Protein AF-A0A1F5X4P3-F1 (afdb_monomer_lite)

Sequence (65 aa):
MKFGETVKTKTVIRSQKTGTLLPKEGTFVRVTESLGRQLILVNFGSAGDEYIFPEEIVPAEIKAA

Foldseek 3Di:
DDFFDKWFFPDFDQAPVPRHTADRIFTWHDWDDDPNFIWTWTQRDPVGIDTDHPVRTDPDPPPDD

Structure (mmCIF, N/CA/C/O backbone):
data_AF-A0A1F5X4P3-F1
#
_entry.id   AF-A0A1F5X4P3-F1
#
loop_
_atom_site.group_PDB
_atom_site.id
_atom_site.type_symbol
_atom_site.label_atom_id
_atom_site.label_alt_id
_atom_site.label_comp_id
_atom_site.label_asym_id
_atom_site.label_entity_id
_atom_site.label_seq_id
_atom_site.pdbx_PDB_ins_code
_atom_site.Cartn_x
_atom_site.Cartn_y
_atom_site.Cartn_z
_atom_site.occupancy
_atom_site.B_iso_or_equiv
_atom_site.auth_seq_id
_atom_site.auth_comp_id
_atom_site.auth_asym_id
_atom_site.auth_atom_id
_atom_site.pdbx_PDB_model_num
ATOM 1 N N . MET A 1 1 ? -10.514 5.162 0.029 1.00 83.31 1 MET A N 1
ATOM 2 C CA . MET A 1 1 ? -9.853 4.301 -0.967 1.00 83.31 1 MET A CA 1
ATOM 3 C C . MET A 1 1 ? -10.799 3.183 -1.359 1.00 83.31 1 MET A C 1
ATOM 5 O O . MET A 1 1 ? -11.439 2.613 -0.477 1.00 83.31 1 MET A O 1
ATOM 9 N N . LYS A 1 2 ? -10.922 2.904 -2.655 1.00 90.62 2 LYS A N 1
ATOM 10 C CA . LYS A 1 2 ? -11.699 1.792 -3.223 1.00 90.62 2 LYS A CA 1
ATOM 11 C C . LYS A 1 2 ? -10.757 0.768 -3.856 1.00 90.62 2 LYS A C 1
ATOM 13 O O . LYS A 1 2 ? -9.704 1.146 -4.358 1.00 90.62 2 LYS A O 1
ATOM 18 N N . PHE A 1 3 ? -11.138 -0.513 -3.846 1.00 94.06 3 PHE A N 1
ATOM 19 C CA . PHE A 1 3 ? -10.401 -1.570 -4.558 1.00 94.06 3 PHE A CA 1
ATOM 20 C C . PHE A 1 3 ? -10.116 -1.143 -6.005 1.00 94.06 3 PHE A C 1
ATOM 22 O O . PHE A 1 3 ? -11.032 -0.704 -6.700 1.00 94.06 3 PHE A O 1
ATOM 29 N N . GLY A 1 4 ? -8.862 -1.265 -6.444 1.00 94.25 4 GLY A N 1
ATOM 30 C CA . GLY A 1 4 ? -8.439 -0.891 -7.794 1.00 94.25 4 GLY A CA 1
ATOM 31 C C . GLY A 1 4 ? -8.079 0.589 -7.980 1.00 94.25 4 GLY A C 1
ATOM 32 O O . GLY A 1 4 ? -7.626 0.961 -9.057 1.00 94.25 4 GLY A O 1
ATOM 33 N N . GLU A 1 5 ? -8.253 1.439 -6.965 1.00 94.81 5 GLU A N 1
ATOM 34 C CA . GLU A 1 5 ? -7.884 2.858 -7.032 1.00 94.81 5 GLU A CA 1
ATOM 35 C C . GLU A 1 5 ? -6.359 3.042 -7.035 1.00 94.81 5 GLU A C 1
ATOM 37 O O . GLU A 1 5 ? -5.641 2.357 -6.303 1.00 94.81 5 GLU A O 1
ATOM 42 N N . THR A 1 6 ? -5.853 3.985 -7.833 1.00 95.44 6 THR A N 1
ATOM 43 C CA . THR A 1 6 ? -4.432 4.348 -7.812 1.00 95.44 6 THR A CA 1
ATOM 44 C C . THR A 1 6 ? -4.082 5.072 -6.516 1.00 95.44 6 THR A C 1
ATOM 46 O O . THR A 1 6 ? -4.735 6.033 -6.116 1.00 95.44 6 THR A O 1
ATOM 49 N N . VAL A 1 7 ? -3.002 4.635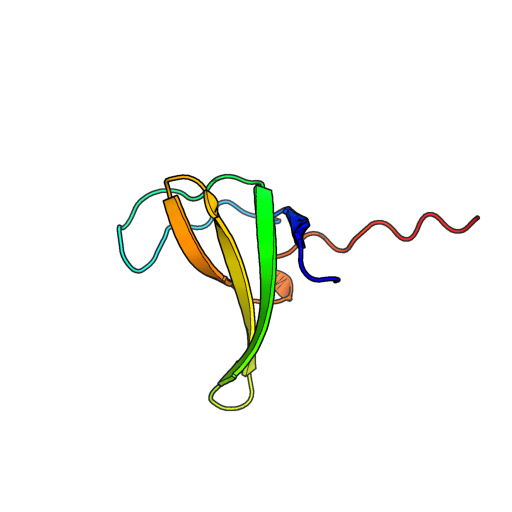 -5.882 1.00 94.44 7 VAL A N 1
ATOM 50 C CA . VAL A 1 7 ? -2.438 5.190 -4.656 1.00 94.44 7 VAL A CA 1
ATOM 51 C C . VAL A 1 7 ? -1.064 5.749 -4.965 1.00 94.44 7 VAL A C 1
ATOM 53 O O . VAL A 1 7 ? -0.255 5.080 -5.602 1.00 94.44 7 VAL A O 1
ATOM 56 N N . LYS A 1 8 ? -0.775 6.949 -4.461 1.00 95.56 8 LYS A N 1
ATOM 57 C CA . LYS A 1 8 ? 0.540 7.579 -4.577 1.00 95.56 8 LYS A CA 1
ATOM 58 C C . LYS A 1 8 ? 1.233 7.644 -3.225 1.00 95.56 8 LYS A C 1
ATOM 60 O O . LYS A 1 8 ? 0.620 8.035 -2.234 1.00 95.56 8 LYS A O 1
ATOM 65 N N . THR A 1 9 ? 2.517 7.311 -3.183 1.00 94.69 9 THR A N 1
ATOM 66 C CA . THR A 1 9 ? 3.325 7.358 -1.960 1.00 94.69 9 THR A CA 1
ATOM 67 C C . THR A 1 9 ? 3.980 8.732 -1.775 1.00 94.69 9 THR A C 1
ATOM 69 O O . THR A 1 9 ? 4.495 9.349 -2.719 1.00 94.69 9 THR A O 1
ATOM 72 N N . LYS A 1 10 ? 3.985 9.242 -0.537 1.00 94.88 10 LYS A N 1
ATOM 73 C CA . LYS A 1 10 ? 4.611 10.527 -0.173 1.00 94.88 10 LYS A CA 1
ATOM 74 C C . LYS A 1 10 ? 6.122 10.479 -0.379 1.00 94.88 10 LYS A C 1
ATOM 76 O O . LYS A 1 10 ? 6.706 11.382 -0.975 1.00 94.88 10 LYS A O 1
ATOM 81 N N . THR A 1 11 ? 6.757 9.391 0.041 1.00 92.06 11 THR A N 1
ATOM 82 C CA . THR A 1 11 ? 8.212 9.174 -0.006 1.00 92.06 11 THR A CA 1
ATOM 83 C C . THR A 1 11 ? 8.558 8.008 -0.930 1.00 92.06 11 THR A C 1
ATOM 85 O O . THR A 1 11 ? 7.673 7.410 -1.535 1.00 92.06 11 THR A O 1
ATOM 88 N N . VAL A 1 12 ? 9.847 7.761 -1.164 1.00 92.00 12 VAL A N 1
ATOM 89 C CA . VAL A 1 12 ? 10.285 6.523 -1.821 1.00 92.00 12 VAL A CA 1
ATOM 90 C C . VAL A 1 12 ? 10.309 5.431 -0.758 1.00 92.00 12 VAL A C 1
ATOM 92 O O . VAL A 1 12 ? 10.937 5.615 0.282 1.00 92.00 12 VAL A O 1
ATOM 95 N N . ILE A 1 13 ? 9.646 4.309 -1.027 1.00 93.00 13 ILE A N 1
ATOM 96 C CA . ILE A 1 13 ? 9.594 3.161 -0.120 1.00 93.00 13 ILE A CA 1
ATOM 97 C C . ILE A 1 13 ? 10.490 2.065 -0.690 1.00 93.00 13 ILE A C 1
ATOM 99 O O . ILE A 1 13 ? 10.476 1.797 -1.892 1.00 93.00 13 ILE A O 1
ATOM 103 N N . ARG A 1 14 ? 11.291 1.432 0.166 1.00 94.19 14 ARG A N 1
ATOM 104 C CA . ARG A 1 14 ? 12.053 0.233 -0.188 1.00 94.19 14 ARG A CA 1
ATOM 105 C C . ARG A 1 14 ? 11.259 -0.989 0.260 1.00 94.19 14 ARG A C 1
ATOM 107 O O . ARG A 1 14 ? 10.888 -1.058 1.428 1.00 94.19 14 ARG A O 1
ATOM 114 N N . SER A 1 15 ? 11.026 -1.943 -0.639 1.00 91.62 15 SER A N 1
ATOM 115 C CA . SER A 1 15 ? 10.361 -3.196 -0.279 1.00 91.62 15 SER A CA 1
ATOM 116 C C . SER A 1 15 ? 11.154 -3.920 0.803 1.00 91.62 15 SER A C 1
ATOM 118 O O . SER A 1 15 ? 12.369 -4.100 0.674 1.00 91.62 15 SER A O 1
ATOM 120 N N . GLN A 1 16 ? 10.459 -4.381 1.840 1.00 87.88 16 GLN A N 1
ATOM 121 C CA . GLN A 1 16 ? 11.078 -5.180 2.897 1.00 87.88 16 GLN A CA 1
ATOM 122 C C . GLN A 1 16 ? 11.374 -6.611 2.432 1.00 87.88 16 GLN A C 1
ATOM 124 O O . GLN A 1 16 ? 12.254 -7.264 2.985 1.00 87.88 16 GLN A O 1
ATOM 129 N N . LYS A 1 17 ? 10.672 -7.090 1.396 1.00 88.50 17 LYS A N 1
ATOM 130 C CA . LYS A 1 17 ? 10.831 -8.446 0.853 1.00 88.50 17 LYS A CA 1
ATOM 131 C C . LYS A 1 17 ? 12.001 -8.549 -0.118 1.00 88.50 17 LYS A C 1
ATOM 133 O O . LYS A 1 17 ? 12.775 -9.495 -0.046 1.00 88.50 17 LYS A O 1
ATOM 138 N N . THR A 1 18 ? 12.112 -7.599 -1.046 1.00 89.12 18 THR A N 1
ATOM 139 C CA . THR A 1 18 ? 13.076 -7.677 -2.161 1.00 89.12 18 THR A CA 1
ATOM 140 C C . THR A 1 18 ? 14.206 -6.659 -2.059 1.00 89.12 18 THR A C 1
ATOM 142 O O . THR A 1 18 ? 15.154 -6.714 -2.837 1.00 89.12 18 THR A O 1
ATOM 145 N N . GLY A 1 19 ? 14.098 -5.678 -1.158 1.00 91.81 19 GLY A N 1
ATOM 146 C CA . GLY A 1 19 ? 15.046 -4.570 -1.057 1.00 91.81 19 GLY A CA 1
ATOM 147 C C . GLY A 1 19 ? 14.998 -3.589 -2.233 1.00 91.81 19 GLY A C 1
ATOM 148 O O . GLY A 1 19 ? 15.778 -2.635 -2.246 1.00 91.81 19 GLY A O 1
ATOM 149 N N . THR A 1 20 ? 14.106 -3.780 -3.208 1.00 92.44 20 THR A N 1
ATOM 150 C CA . THR A 1 20 ? 13.973 -2.904 -4.384 1.00 92.44 20 THR A CA 1
ATOM 151 C C . THR A 1 20 ? 13.190 -1.640 -4.031 1.00 92.44 20 THR A C 1
ATOM 153 O O . THR A 1 20 ? 12.341 -1.653 -3.138 1.00 92.44 20 THR A O 1
ATOM 156 N N . LEU A 1 21 ? 13.484 -0.528 -4.708 1.00 94.81 21 LEU A N 1
ATOM 157 C CA . LEU A 1 21 ? 12.700 0.699 -4.565 1.00 94.81 21 LEU A CA 1
ATOM 158 C C . LEU A 1 21 ? 11.354 0.529 -5.268 1.00 94.81 21 LEU A C 1
ATOM 160 O O . LEU A 1 21 ? 11.303 0.175 -6.445 1.00 94.81 21 LEU A O 1
ATOM 164 N N . LEU A 1 22 ? 10.277 0.784 -4.537 1.00 94.94 22 LEU A N 1
ATOM 165 C CA . LEU A 1 22 ? 8.930 0.690 -5.068 1.00 94.94 22 LEU A CA 1
ATOM 166 C C . LEU A 1 22 ? 8.628 1.897 -5.970 1.00 94.94 22 LEU A C 1
ATOM 168 O O . LEU A 1 22 ? 9.068 3.017 -5.674 1.00 94.94 22 LEU A O 1
ATOM 172 N N . PRO A 1 23 ? 7.857 1.697 -7.052 1.00 95.12 23 PRO A N 1
ATOM 173 C CA . PRO A 1 23 ? 7.247 2.783 -7.801 1.00 95.12 23 PRO A CA 1
ATOM 174 C C . PRO A 1 23 ? 6.501 3.767 -6.890 1.00 95.12 23 PRO A C 1
ATOM 176 O O . PRO A 1 23 ? 5.965 3.411 -5.841 1.00 95.12 23 PRO A O 1
ATOM 179 N N . LYS A 1 24 ? 6.437 5.030 -7.317 1.00 94.69 24 LYS A N 1
ATOM 180 C CA . LYS A 1 24 ? 5.717 6.097 -6.601 1.00 94.69 24 LYS A CA 1
ATOM 181 C C . LYS A 1 24 ? 4.202 5.896 -6.566 1.00 94.69 24 LYS A C 1
ATOM 183 O O . LYS A 1 24 ? 3.527 6.541 -5.767 1.00 94.69 24 LYS A O 1
ATOM 188 N N . GLU A 1 25 ? 3.684 5.049 -7.443 1.00 95.56 25 GLU A N 1
ATOM 189 C CA . GLU A 1 25 ? 2.264 4.779 -7.605 1.00 95.56 25 GLU A CA 1
ATOM 190 C C . GLU A 1 25 ? 2.025 3.270 -7.614 1.00 95.56 25 GLU A C 1
ATOM 192 O O . GLU A 1 25 ? 2.858 2.500 -8.093 1.00 95.56 25 GLU A O 1
ATOM 197 N N . GLY A 1 26 ? 0.887 2.856 -7.077 1.00 95.44 26 GLY A N 1
ATOM 198 C CA . GLY A 1 26 ? 0.437 1.472 -7.078 1.00 95.44 26 GLY A CA 1
ATOM 199 C C . GLY A 1 26 ? -1.081 1.399 -7.015 1.00 95.44 26 GLY A C 1
ATOM 200 O O . GLY A 1 26 ? -1.765 2.420 -6.990 1.00 95.44 26 GLY A O 1
ATOM 201 N N . THR A 1 27 ? -1.621 0.193 -6.986 1.00 97.25 27 THR A N 1
ATOM 202 C CA . THR A 1 27 ? -3.063 -0.047 -6.965 1.00 97.25 27 THR A CA 1
ATOM 203 C C . THR A 1 27 ? -3.494 -0.511 -5.583 1.00 97.25 27 THR A C 1
ATOM 205 O O . THR A 1 27 ? -2.969 -1.493 -5.056 1.00 97.25 27 THR A O 1
ATOM 208 N N . PHE A 1 28 ? -4.459 0.185 -4.984 1.00 96.69 28 PHE A N 1
ATOM 209 C CA . PHE A 1 28 ? -5.046 -0.207 -3.711 1.00 96.69 28 PHE A CA 1
ATOM 210 C C . PHE A 1 28 ? -5.728 -1.570 -3.835 1.00 96.69 28 PHE A C 1
ATOM 212 O O . PHE A 1 28 ? -6.617 -1.767 -4.669 1.00 96.69 28 PHE A O 1
ATOM 219 N N . VAL A 1 29 ? -5.355 -2.486 -2.945 1.00 97.44 29 VAL A N 1
ATOM 220 C CA . VAL A 1 29 ? -5.969 -3.809 -2.838 1.00 97.44 29 VAL A CA 1
ATOM 221 C C . VAL A 1 29 ? -6.913 -3.838 -1.643 1.00 97.44 29 VAL A C 1
ATOM 223 O O . VAL A 1 29 ? -8.110 -4.050 -1.799 1.00 97.44 29 VAL A O 1
ATOM 226 N N . ARG A 1 30 ? -6.409 -3.625 -0.424 1.00 96.12 30 ARG A N 1
ATOM 227 C CA . ARG A 1 30 ? -7.238 -3.697 0.790 1.00 96.12 30 ARG A CA 1
ATOM 228 C C . ARG A 1 30 ? -6.596 -3.004 1.980 1.00 96.12 30 ARG A C 1
ATOM 230 O O . ARG A 1 30 ? -5.394 -2.766 2.000 1.00 96.12 30 ARG A O 1
ATOM 237 N N . VAL A 1 31 ? -7.404 -2.782 3.008 1.00 96.25 31 VAL A N 1
ATOM 238 C CA . VAL A 1 31 ? -6.950 -2.426 4.354 1.00 96.25 31 VAL A CA 1
ATOM 239 C C . VAL A 1 31 ? -6.940 -3.680 5.229 1.00 96.25 31 VAL A C 1
ATOM 241 O O . VAL A 1 31 ? -7.829 -4.523 5.110 1.00 96.25 31 VAL A O 1
ATOM 244 N N . THR A 1 32 ? -5.955 -3.797 6.115 1.00 95.69 32 THR A N 1
ATOM 245 C CA . THR A 1 32 ? -5.928 -4.788 7.196 1.00 95.69 32 THR A CA 1
ATOM 246 C C . THR A 1 32 ? -5.491 -4.132 8.499 1.00 95.69 32 THR A C 1
ATOM 248 O O . THR A 1 32 ? -4.783 -3.128 8.485 1.00 95.69 32 THR A O 1
ATOM 251 N N . GLU A 1 33 ? -5.871 -4.720 9.626 1.00 95.19 33 GLU A N 1
ATOM 252 C CA . GLU A 1 33 ? -5.336 -4.349 10.935 1.00 95.19 33 GLU A CA 1
ATOM 253 C C . GLU A 1 33 ? -4.356 -5.419 11.416 1.00 95.19 33 GLU A C 1
ATOM 255 O O . GLU A 1 33 ? -4.585 -6.616 11.236 1.00 95.19 33 GLU A O 1
ATOM 260 N N . SER A 1 34 ? -3.239 -4.986 11.994 1.00 91.12 34 SER A N 1
ATOM 261 C CA . SER A 1 34 ? -2.223 -5.857 12.579 1.00 91.12 34 SER A CA 1
ATOM 262 C C . SER A 1 34 ? -1.600 -5.169 13.787 1.00 91.12 34 SER A C 1
ATOM 264 O O . SER A 1 34 ? -1.124 -4.041 13.680 1.00 91.12 34 SER A O 1
ATOM 266 N N . LEU A 1 35 ? -1.620 -5.835 14.946 1.00 91.12 35 LEU A N 1
ATOM 267 C CA . LEU A 1 35 ? -1.047 -5.326 16.203 1.00 91.12 35 LEU A CA 1
ATOM 268 C C . LEU A 1 35 ? -1.515 -3.898 16.564 1.00 91.12 35 LEU A C 1
ATOM 270 O O . LEU A 1 35 ? -0.724 -3.065 17.003 1.00 91.12 35 LEU A O 1
ATOM 274 N N . GLY A 1 36 ? -2.798 -3.599 16.338 1.00 93.31 36 GLY A N 1
ATOM 275 C CA . GLY A 1 36 ? -3.379 -2.277 16.606 1.00 93.31 36 GLY A CA 1
ATOM 276 C C . GLY A 1 36 ? -2.966 -1.186 15.614 1.00 93.31 36 GLY A C 1
ATOM 277 O O . GLY A 1 36 ? -3.201 -0.008 15.871 1.00 93.31 36 GLY A O 1
ATOM 278 N N . ARG A 1 37 ? -2.343 -1.551 14.488 1.00 94.19 37 ARG A N 1
ATOM 279 C CA . ARG A 1 37 ? -1.991 -0.634 13.401 1.00 94.19 37 ARG A CA 1
ATOM 280 C C . ARG A 1 37 ? -2.757 -0.987 12.140 1.00 94.19 37 ARG A C 1
ATOM 282 O O . ARG A 1 37 ? -2.900 -2.159 11.792 1.00 94.19 37 ARG A O 1
ATOM 289 N N . GLN A 1 38 ? -3.203 0.042 11.437 1.00 95.06 38 GLN A N 1
ATOM 290 C CA . GLN A 1 38 ? -3.7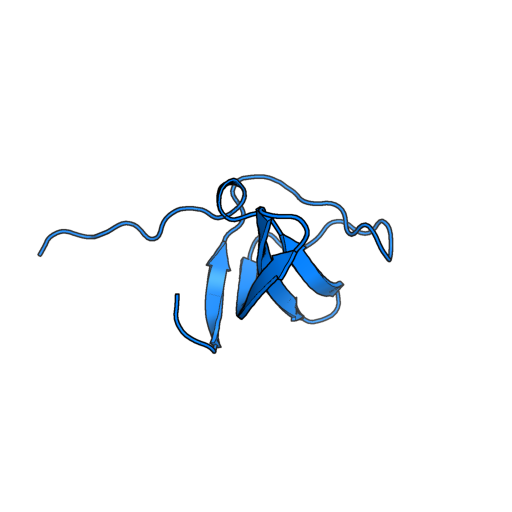93 -0.103 10.119 1.00 95.06 38 GLN A CA 1
ATOM 291 C C . GLN A 1 38 ? -2.679 -0.201 9.072 1.00 95.06 38 GLN A C 1
ATOM 293 O O . GLN A 1 38 ? -1.739 0.590 9.082 1.00 95.06 38 GLN A O 1
ATOM 298 N N . LEU A 1 39 ? -2.795 -1.167 8.167 1.00 95.38 39 LEU A N 1
ATOM 299 C CA . LEU A 1 39 ? -1.904 -1.363 7.031 1.00 95.38 39 LEU A CA 1
ATOM 300 C C . LEU A 1 39 ? -2.719 -1.402 5.744 1.00 95.38 39 LEU A C 1
ATOM 302 O O . LEU A 1 39 ? -3.846 -1.903 5.708 1.00 95.38 39 LEU A O 1
ATOM 306 N N . ILE A 1 40 ? -2.124 -0.902 4.672 1.00 95.81 40 ILE A N 1
ATOM 307 C CA . ILE A 1 40 ? -2.740 -0.835 3.354 1.00 95.81 40 ILE A CA 1
ATOM 308 C C . ILE A 1 40 ? -1.929 -1.707 2.415 1.00 95.81 40 ILE A C 1
ATOM 310 O O . ILE A 1 40 ? -0.739 -1.481 2.222 1.00 95.81 40 ILE A O 1
ATOM 314 N N . LEU A 1 41 ? -2.581 -2.707 1.835 1.00 96.50 41 LEU A N 1
ATOM 315 C CA . LEU A 1 41 ? -1.987 -3.537 0.803 1.00 96.50 41 LEU A CA 1
ATOM 316 C C . LEU A 1 41 ? -2.087 -2.816 -0.540 1.00 96.50 41 LEU A C 1
ATOM 318 O O . LEU A 1 41 ? -3.194 -2.508 -0.999 1.00 96.50 41 LEU A O 1
ATOM 322 N N . VAL A 1 42 ? -0.936 -2.586 -1.164 1.00 96.62 42 VAL A N 1
ATOM 323 C CA . VAL A 1 42 ? -0.814 -1.947 -2.475 1.00 96.62 42 VAL A CA 1
ATOM 324 C C . VAL A 1 42 ? -0.054 -2.874 -3.417 1.00 96.62 42 VAL A C 1
ATOM 326 O O . VAL A 1 42 ? 1.006 -3.391 -3.065 1.00 96.62 42 VAL A O 1
ATOM 329 N N . ASN A 1 43 ? -0.592 -3.066 -4.620 1.00 96.62 43 ASN A N 1
ATOM 330 C CA . ASN A 1 43 ? 0.095 -3.743 -5.712 1.00 96.62 43 ASN A CA 1
ATOM 331 C C . ASN A 1 43 ? 0.933 -2.723 -6.494 1.00 96.62 43 ASN A C 1
ATOM 333 O O . ASN A 1 43 ? 0.393 -1.769 -7.053 1.00 96.62 43 ASN A O 1
ATOM 337 N N . PHE A 1 44 ? 2.247 -2.924 -6.552 1.00 95.81 44 PHE A N 1
ATOM 338 C CA 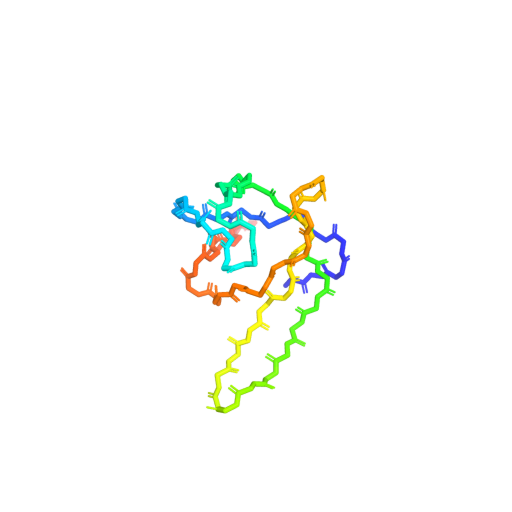. PHE A 1 44 ? 3.187 -2.066 -7.278 1.00 95.81 44 PHE A CA 1
ATOM 339 C C . PHE A 1 44 ? 3.593 -2.663 -8.639 1.00 95.81 44 PHE A C 1
ATOM 341 O O . PHE A 1 44 ? 4.724 -2.493 -9.105 1.00 95.81 44 PHE A O 1
ATOM 348 N N . GLY A 1 45 ? 2.691 -3.409 -9.281 1.00 94.12 45 GLY A N 1
ATOM 349 C CA . GLY A 1 45 ? 2.946 -4.081 -10.552 1.00 94.12 45 GLY A CA 1
ATOM 350 C C . GLY A 1 45 ? 4.054 -5.126 -10.430 1.00 94.12 45 GLY A C 1
ATOM 351 O O . GLY A 1 45 ? 3.988 -6.028 -9.597 1.00 94.12 45 GLY A O 1
ATOM 352 N N . SER A 1 46 ? 5.102 -4.998 -11.248 1.00 91.69 46 SER A N 1
ATOM 353 C CA . SER A 1 46 ? 6.226 -5.944 -11.269 1.00 91.69 46 SER A CA 1
ATOM 354 C C . SER A 1 46 ? 7.049 -5.964 -9.977 1.00 91.69 46 SER A C 1
ATOM 356 O O . SER A 1 46 ? 7.768 -6.930 -9.740 1.00 91.69 46 SER A O 1
ATOM 358 N N . ALA A 1 47 ? 6.961 -4.921 -9.142 1.00 91.50 47 ALA A N 1
ATOM 359 C CA . ALA A 1 47 ? 7.607 -4.900 -7.829 1.00 91.50 47 ALA A CA 1
ATOM 360 C C . ALA A 1 47 ? 6.851 -5.739 -6.776 1.00 91.50 47 ALA A C 1
ATOM 362 O O . ALA A 1 47 ? 7.40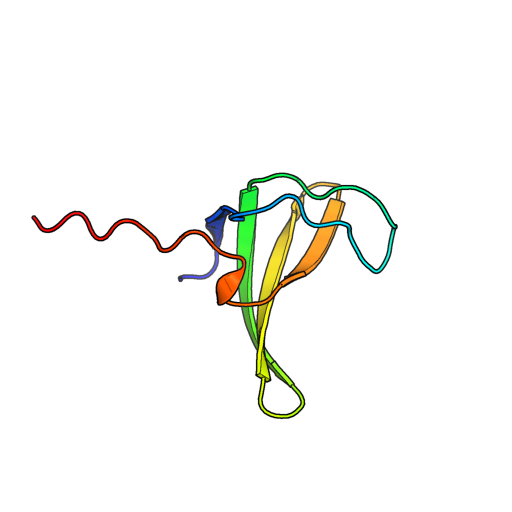7 -6.033 -5.718 1.00 91.50 47 ALA A O 1
ATOM 363 N N . GLY A 1 48 ? 5.619 -6.162 -7.085 1.00 93.00 48 GLY A N 1
ATOM 364 C CA . GLY A 1 48 ? 4.784 -7.008 -6.238 1.00 93.00 48 GLY A CA 1
ATOM 365 C C . GLY A 1 48 ? 3.931 -6.240 -5.229 1.00 93.00 48 GLY A C 1
ATOM 366 O O . GLY A 1 48 ? 3.772 -5.021 -5.309 1.00 93.00 48 GLY A O 1
ATOM 367 N N . ASP A 1 49 ? 3.364 -6.988 -4.283 1.00 95.19 49 ASP A N 1
ATOM 368 C CA . ASP A 1 49 ? 2.468 -6.457 -3.256 1.00 95.19 49 ASP A CA 1
ATOM 369 C C . ASP A 1 49 ? 3.224 -6.111 -1.969 1.00 95.19 49 ASP A C 1
ATOM 371 O O . ASP A 1 49 ? 3.948 -6.954 -1.412 1.00 95.19 49 ASP A O 1
ATOM 375 N N . GLU A 1 50 ? 2.981 -4.913 -1.440 1.00 95.38 50 GLU A N 1
ATOM 376 C CA . GLU A 1 50 ? 3.569 -4.441 -0.185 1.00 95.38 50 GLU A CA 1
ATOM 377 C C . GLU A 1 50 ? 2.508 -3.844 0.744 1.00 95.38 50 GLU A C 1
ATOM 379 O O . GLU A 1 50 ? 1.551 -3.202 0.302 1.00 95.38 50 GLU A O 1
ATOM 384 N N . TYR A 1 51 ? 2.687 -4.070 2.047 1.00 95.06 51 TYR A N 1
ATOM 385 C CA . TYR A 1 51 ? 1.924 -3.363 3.069 1.00 95.06 51 TYR A CA 1
ATOM 386 C C . TYR A 1 51 ? 2.627 -2.050 3.398 1.00 95.06 51 TYR A C 1
ATOM 388 O O . TYR A 1 51 ? 3.793 -2.052 3.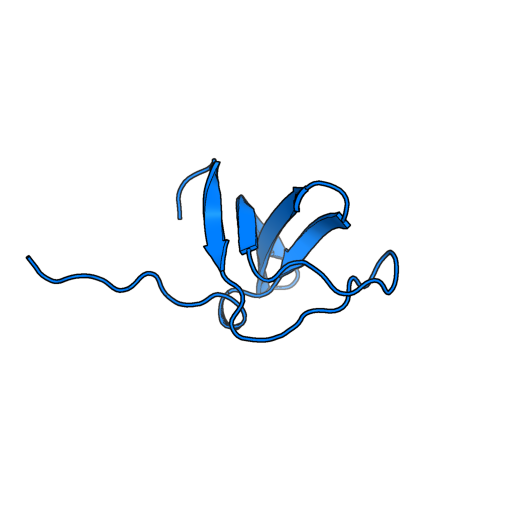784 1.00 95.06 51 TYR A O 1
ATOM 396 N N . ILE A 1 52 ? 1.897 -0.948 3.278 1.00 93.69 52 ILE A N 1
ATOM 397 C CA . ILE A 1 52 ? 2.368 0.392 3.633 1.00 93.69 52 ILE A CA 1
ATOM 398 C C . ILE A 1 52 ? 1.455 1.008 4.690 1.00 93.69 52 ILE A C 1
ATOM 400 O O . ILE A 1 52 ? 0.305 0.583 4.870 1.00 93.69 52 ILE A O 1
ATOM 404 N N . PHE A 1 53 ? 1.956 2.013 5.395 1.00 93.69 53 PHE A N 1
ATOM 405 C CA . PHE A 1 53 ? 1.179 2.739 6.386 1.00 93.69 53 PHE A CA 1
ATOM 406 C C . PHE A 1 53 ? 0.301 3.825 5.737 1.00 93.69 53 PHE A C 1
ATOM 408 O O . PHE A 1 53 ? 0.693 4.423 4.729 1.00 93.69 53 PHE A O 1
ATOM 415 N N . PRO A 1 54 ? -0.879 4.138 6.305 1.00 93.50 54 PRO A N 1
ATOM 416 C CA . PRO A 1 54 ? -1.739 5.217 5.813 1.00 93.50 54 PRO A CA 1
ATOM 417 C C . PRO A 1 54 ? -1.028 6.569 5.688 1.00 93.50 54 PRO A C 1
ATOM 419 O O . PRO A 1 54 ? -1.251 7.307 4.728 1.00 93.50 54 PRO A O 1
ATOM 422 N N . GLU A 1 55 ? -0.129 6.896 6.615 1.00 93.06 55 GLU A N 1
ATOM 423 C CA . GLU A 1 55 ? 0.655 8.128 6.596 1.00 93.06 55 GLU A CA 1
ATOM 424 C C . GLU A 1 55 ? 1.673 8.199 5.451 1.00 93.06 55 GLU A C 1
ATOM 426 O O . GLU A 1 55 ? 2.119 9.301 5.125 1.00 93.06 55 GLU A O 1
ATOM 431 N N . GLU A 1 56 ? 2.007 7.079 4.807 1.00 93.06 56 GLU A N 1
ATOM 432 C CA . GLU A 1 56 ? 2.902 7.023 3.647 1.00 93.06 56 GLU A CA 1
ATOM 433 C C . GLU A 1 56 ? 2.176 7.331 2.329 1.00 93.06 56 GLU A C 1
ATOM 435 O O . GLU A 1 56 ? 2.830 7.527 1.304 1.00 93.06 56 GLU A O 1
ATOM 440 N N . ILE A 1 57 ? 0.844 7.431 2.338 1.00 92.88 57 ILE A N 1
ATOM 441 C CA . ILE A 1 57 ? 0.019 7.706 1.156 1.00 92.88 57 ILE A CA 1
ATOM 442 C C . ILE A 1 57 ? -0.305 9.193 1.062 1.00 92.88 57 ILE A C 1
ATOM 444 O O . ILE A 1 57 ? -0.726 9.818 2.035 1.00 92.88 57 ILE A O 1
ATOM 448 N N . VAL A 1 58 ? -0.141 9.773 -0.127 1.00 91.94 58 VAL A N 1
ATOM 449 C CA . VAL A 1 58 ? -0.617 11.128 -0.418 1.00 91.94 58 VAL A CA 1
ATOM 450 C C . VAL A 1 58 ? -2.141 11.139 -0.238 1.00 91.94 58 VAL A C 1
ATOM 452 O O . VAL A 1 58 ? -2.821 10.390 -0.943 1.00 91.94 58 VAL A O 1
ATOM 455 N N . PRO A 1 59 ? -2.695 11.948 0.686 1.00 80.88 59 PRO A N 1
ATOM 456 C CA . PRO A 1 59 ? -4.138 12.073 0.822 1.00 80.88 59 PRO A CA 1
ATOM 457 C C . PRO A 1 59 ? -4.715 12.486 -0.528 1.00 80.88 59 PRO A C 1
ATOM 459 O O . PRO A 1 59 ? -4.195 13.415 -1.146 1.00 80.88 59 PRO A O 1
ATOM 462 N N . ALA A 1 60 ? -5.756 11.797 -0.995 1.00 67.56 60 ALA A N 1
ATOM 463 C CA . ALA A 1 60 ? -6.470 12.243 -2.181 1.00 67.56 60 ALA A CA 1
ATOM 464 C C . ALA A 1 60 ? -6.895 13.698 -1.943 1.00 67.56 60 ALA A C 1
ATOM 466 O O . ALA A 1 60 ? -7.568 13.977 -0.947 1.00 67.56 60 ALA A O 1
ATOM 467 N N . GLU A 1 61 ? -6.451 14.623 -2.799 1.00 52.72 61 GLU A N 1
ATOM 468 C CA . GLU A 1 61 ? -6.928 16.001 -2.756 1.00 52.72 61 GLU A CA 1
ATOM 469 C C . GLU A 1 61 ? -8.450 15.950 -2.866 1.00 52.72 61 GLU A C 1
ATOM 471 O O . GLU A 1 61 ? -9.006 15.615 -3.914 1.00 52.72 61 GLU A O 1
ATOM 476 N N . ILE A 1 62 ? -9.135 16.252 -1.764 1.00 43.47 62 ILE A N 1
ATOM 477 C CA . ILE A 1 62 ? -10.560 16.533 -1.807 1.00 43.47 62 ILE A CA 1
ATOM 478 C C . ILE A 1 62 ? -10.658 17.862 -2.549 1.00 43.47 62 ILE A C 1
ATOM 480 O O . ILE A 1 62 ? -10.530 18.929 -1.951 1.00 43.47 62 ILE A O 1
ATOM 484 N N . LYS A 1 63 ? -10.832 17.809 -3.872 1.00 39.56 63 LYS A N 1
ATOM 485 C CA . LYS A 1 63 ? -11.329 18.964 -4.610 1.00 39.56 63 LYS A CA 1
ATOM 486 C C . LYS A 1 63 ? -12.746 19.201 -4.105 1.00 39.56 63 LYS A C 1
ATOM 488 O O . LYS A 1 63 ? -13.666 18.478 -4.480 1.00 39.56 63 LYS A O 1
ATOM 493 N N . ALA A 1 64 ? -12.881 20.150 -3.182 1.00 39.88 64 ALA A N 1
ATOM 494 C CA . ALA A 1 64 ? -14.166 20.739 -2.858 1.00 39.88 64 ALA A CA 1
ATOM 495 C C . ALA A 1 64 ? -14.756 21.264 -4.173 1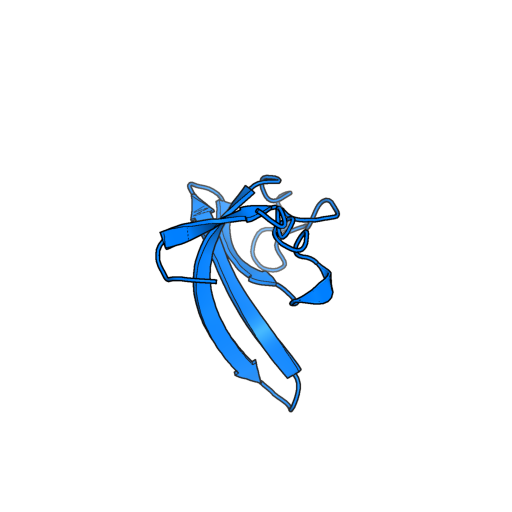.00 39.88 64 ALA A C 1
ATOM 497 O O . ALA A 1 64 ? -14.102 22.039 -4.875 1.00 39.88 64 ALA A O 1
ATOM 498 N N . ALA A 1 65 ? -15.911 20.712 -4.537 1.00 38.50 65 ALA A N 1
ATOM 499 C CA . ALA A 1 65 ? -16.716 21.170 -5.660 1.00 38.50 65 ALA A CA 1
ATOM 500 C C . ALA A 1 65 ? -17.274 22.571 -5.387 1.00 38.50 65 ALA A C 1
ATOM 502 O O . ALA A 1 65 ? -17.521 22.875 -4.195 1.00 38.50 65 ALA A O 1
#

Secondary structure (DSSP, 8-state):
--TT-EEEBSS--B-TTT-PBPPSEEEEEEEEEETTEEEEEEE-GGG-EEEE-GGGBPPP-----

Radius of gyration: 11.93 Å; chains: 1; bounding box: 32×30×28 Å

Organism: NCBI:txid1798348

pLDDT: mean 89.26, std 14.15, range [38.5, 97.44]